Protein AF-0000000084697203 (afdb_homodimer)

Radius of gyration: 14.81 Å; Cα contacts (8 Å, |Δi|>4): 139; chains: 2; bounding box: 18×47×35 Å

Nearest PDB structures (foldseek):
  4err-assembly1_A  TM=7.486E-01  e=3.465E+00  Vibrio vulnificus
  5f7t-assembly4_L  TM=8.694E-01  e=9.718E+00  Macaca mulatta
  5oen-assembly1_B  TM=8.333E-01  e=9.718E+00  Mus musculus
  4err-assembly1_A  TM=7.491E-01  e=3.465E+00  Vibrio vulnificus
  5f7t-assembly4_L  TM=8.686E-01  e=9.718E+00  Macaca mulatta

pLDDT: mean 96.64, std 6.43, range [57.38, 98.94]

Solvent-accessible surface area (backbone atoms only — not comparable to full-atom values): 5470 Å² total; per-residue (Å²): 130,52,70,68,58,50,52,48,35,45,50,50,16,54,50,31,41,51,49,15,34,53,32,26,44,60,29,21,73,72,43,59,75,70,59,18,54,47,32,44,50,22,23,52,37,41,64,49,20,75,72,63,83,122,130,52,70,67,58,48,52,49,36,45,51,51,16,53,51,30,42,51,49,16,32,53,32,26,43,60,30,20,74,72,43,59,74,70,59,19,54,48,32,45,50,23,25,52,36,42,65,48,20,74,71,62,84,123

Secondary structure (DSSP, 8-state):
--HHHHHHHHHHHHHHHHHHHHHHHHHHHH--HHHHHHHHHHHHHHHHTT----/--HHHHHHHHHHHHHHHHHHHHHHHHHHHH--HHHHHHHHHHHHHHHHTT----

Organism: NCBI:txid1124991

Structure (mmCIF, N/CA/C/O backbone):
data_AF-0000000084697203-model_v1
#
loop_
_entity.id
_entity.type
_entity.pdbx_description
1 polymer 'Uncharacterized protein'
#
loop_
_atom_site.group_PDB
_atom_site.id
_atom_site.type_symbol
_atom_site.label_atom_id
_atom_site.label_alt_id
_atom_site.label_comp_id
_atom_site.label_asym_id
_atom_site.label_entity_id
_atom_site.label_seq_id
_atom_site.pdbx_PDB_ins_code
_atom_site.Cartn_x
_atom_site.Cartn_y
_atom_site.Cartn_z
_atom_site.occupancy
_atom_site.B_iso_or_equiv
_atom_site.auth_seq_id
_atom_site.auth_comp_id
_atom_site.auth_asym_id
_atom_site.auth_atom_id
_atom_site.pdbx_PDB_model_num
ATOM 1 N N . MET A 1 1 ? 9.289 -23.156 -5.098 1 85.88 1 MET A N 1
ATOM 2 C CA . MET A 1 1 ? 8.242 -22.844 -4.133 1 85.88 1 MET A CA 1
ATOM 3 C C . MET A 1 1 ? 7.039 -23.766 -4.301 1 85.88 1 MET A C 1
ATOM 5 O O . MET A 1 1 ? 6.633 -24.062 -5.426 1 85.88 1 MET A O 1
ATOM 9 N N . THR A 1 2 ? 6.652 -24.219 -3.146 1 94.88 2 THR A N 1
ATOM 10 C CA . THR A 1 2 ? 5.445 -25.031 -3.238 1 94.88 2 THR A CA 1
ATOM 11 C C . THR A 1 2 ? 4.215 -24.141 -3.447 1 94.88 2 THR A C 1
ATOM 13 O O . THR A 1 2 ? 4.273 -22.938 -3.232 1 94.88 2 THR A O 1
ATOM 16 N N . THR A 1 3 ? 3.25 -24.703 -3.951 1 95.62 3 THR A N 1
ATOM 17 C CA . THR A 1 3 ? 2.004 -23.969 -4.137 1 95.62 3 THR A CA 1
ATOM 18 C C . THR A 1 3 ? 1.512 -23.391 -2.811 1 95.62 3 THR A C 1
ATOM 20 O O . THR A 1 3 ? 0.967 -22.297 -2.77 1 95.62 3 THR A O 1
ATOM 23 N N . GLU A 1 4 ? 1.649 -24.203 -1.734 1 96.75 4 GLU A N 1
ATOM 24 C CA . GLU A 1 4 ? 1.222 -23.75 -0.414 1 96.75 4 GLU A CA 1
ATOM 25 C C . GLU A 1 4 ? 2.045 -22.547 0.054 1 96.75 4 GLU A C 1
ATOM 27 O O . GLU A 1 4 ? 1.503 -21.609 0.634 1 96.75 4 GLU A O 1
ATOM 32 N N . GLN A 1 5 ? 3.34 -22.656 -0.142 1 97.56 5 GLN A N 1
ATOM 33 C CA . GLN A 1 5 ? 4.227 -21.547 0.219 1 97.56 5 GLN A CA 1
ATOM 34 C C . GLN A 1 5 ? 3.883 -20.297 -0.568 1 97.56 5 GLN A C 1
ATOM 36 O O . GLN A 1 5 ? 3.889 -19.188 -0.016 1 97.56 5 GLN A O 1
ATOM 41 N N . LEU A 1 6 ? 3.539 -20.406 -1.833 1 97.94 6 LEU A N 1
ATOM 42 C CA . LEU A 1 6 ? 3.168 -19.266 -2.664 1 97.94 6 LEU A CA 1
ATOM 43 C C . LEU A 1 6 ? 1.843 -18.656 -2.205 1 97.94 6 LEU A C 1
ATOM 45 O O . LEU A 1 6 ? 1.693 -17.438 -2.158 1 97.94 6 LEU A O 1
ATOM 49 N N . ALA A 1 7 ? 0.917 -19.5 -1.922 1 97.75 7 ALA A N 1
ATOM 50 C CA . ALA A 1 7 ? -0.368 -19.047 -1.404 1 97.75 7 ALA A CA 1
ATOM 51 C C . ALA A 1 7 ? -0.185 -18.25 -0.114 1 97.75 7 ALA A C 1
ATOM 53 O O . ALA A 1 7 ? -0.886 -17.266 0.119 1 97.75 7 ALA A O 1
ATOM 54 N N . GLU A 1 8 ? 0.725 -18.703 0.745 1 98.38 8 GLU A N 1
ATOM 55 C CA . GLU A 1 8 ? 0.995 -18 1.992 1 98.38 8 GLU A CA 1
ATOM 56 C C . GLU A 1 8 ? 1.625 -16.641 1.727 1 98.38 8 GLU A C 1
ATOM 58 O O . GLU A 1 8 ? 1.275 -15.648 2.375 1 98.38 8 GLU A O 1
ATOM 63 N N . LEU A 1 9 ? 2.559 -16.547 0.821 1 98.44 9 LEU A N 1
ATOM 64 C CA . LEU A 1 9 ? 3.156 -15.273 0.448 1 98.44 9 LEU A CA 1
ATOM 65 C C . LEU A 1 9 ? 2.098 -14.312 -0.082 1 98.44 9 LEU A C 1
ATOM 67 O O . LEU A 1 9 ? 2.113 -13.117 0.244 1 98.44 9 LEU A O 1
ATOM 71 N N . LYS A 1 10 ? 1.195 -14.883 -0.883 1 98.56 10 LYS A N 1
ATOM 72 C CA . LYS A 1 10 ? 0.106 -14.062 -1.405 1 98.56 10 LYS A CA 1
ATOM 73 C C . LYS A 1 10 ? -0.778 -13.539 -0.277 1 98.56 10 LYS A C 1
ATOM 75 O O . LYS A 1 10 ? -1.136 -12.359 -0.259 1 98.56 10 LYS A O 1
ATOM 80 N N . ARG A 1 11 ? -1.111 -14.344 0.64 1 98.69 11 ARG A N 1
ATOM 81 C CA . ARG A 1 11 ? -1.942 -13.961 1.776 1 98.69 11 ARG A CA 1
ATOM 82 C C . ARG A 1 11 ? -1.275 -12.859 2.596 1 98.69 11 ARG A C 1
ATOM 84 O O . ARG A 1 11 ? -1.92 -11.883 2.969 1 98.69 11 ARG A O 1
ATOM 91 N N . ILE A 1 12 ? -0.027 -13.016 2.898 1 98.88 12 ILE A N 1
ATOM 92 C CA . ILE A 1 12 ? 0.721 -12.039 3.68 1 98.88 12 ILE A CA 1
ATOM 93 C C . ILE A 1 12 ? 0.763 -10.711 2.936 1 98.88 12 ILE A C 1
ATOM 95 O O . ILE A 1 12 ? 0.545 -9.648 3.529 1 98.88 12 ILE A O 1
ATOM 99 N N . ALA A 1 13 ? 1.011 -10.758 1.615 1 98.88 13 ALA A N 1
ATOM 100 C CA . ALA A 1 13 ? 1.067 -9.547 0.801 1 98.88 13 ALA A CA 1
ATO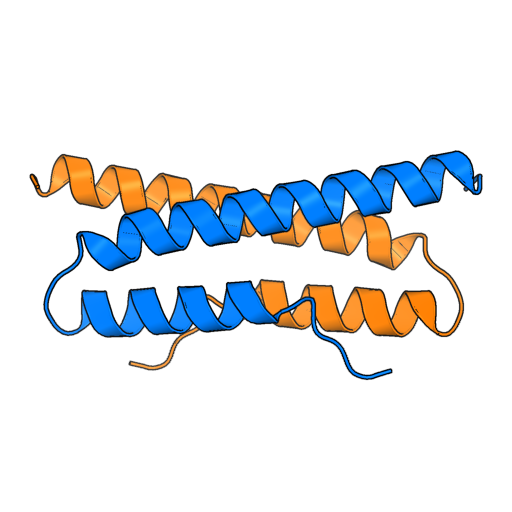M 101 C C . ALA A 1 13 ? -0.257 -8.789 0.848 1 98.88 13 ALA A C 1
ATOM 103 O O . ALA A 1 13 ? -0.276 -7.57 1.019 1 98.88 13 ALA A O 1
ATOM 104 N N . LEU A 1 14 ? -1.348 -9.531 0.744 1 98.69 14 LEU A N 1
ATOM 105 C CA . LEU A 1 14 ? -2.664 -8.898 0.741 1 98.69 14 LEU A CA 1
ATOM 106 C C . LEU A 1 14 ? -3.014 -8.359 2.123 1 98.69 14 LEU A C 1
ATOM 108 O O . LEU A 1 14 ? -3.662 -7.32 2.242 1 98.69 14 LEU A O 1
ATOM 112 N N . GLU A 1 15 ? -2.604 -9.023 3.164 1 98.88 15 GLU A N 1
ATOM 113 C CA . GLU A 1 15 ? -2.82 -8.547 4.527 1 98.88 15 GLU A CA 1
ATOM 114 C C . GLU A 1 15 ? -2.043 -7.258 4.793 1 98.88 15 GLU A C 1
ATOM 116 O O . GLU A 1 15 ? -2.586 -6.301 5.344 1 98.88 15 GLU A O 1
ATOM 121 N N . LYS A 1 16 ? -0.792 -7.199 4.391 1 98.88 16 LYS A N 1
ATOM 122 C CA . LYS A 1 16 ? 0.021 -6 4.574 1 98.88 16 LYS A CA 1
ATOM 123 C C . LYS A 1 16 ? -0.521 -4.836 3.748 1 98.88 16 LYS A C 1
ATOM 125 O O . LYS A 1 16 ? -0.454 -3.682 4.176 1 98.88 16 LYS A O 1
ATOM 130 N N . HIS A 1 17 ? -1.062 -5.145 2.545 1 98.94 17 HIS A N 1
ATOM 131 C CA . HIS A 1 17 ? -1.722 -4.129 1.733 1 98.94 17 HIS A CA 1
ATOM 132 C C . HIS A 1 17 ? -2.924 -3.537 2.461 1 98.94 17 HIS A C 1
ATOM 134 O O . HIS A 1 17 ? -3.08 -2.314 2.518 1 98.94 17 HIS A O 1
ATOM 140 N N . ARG A 1 18 ? -3.723 -4.383 3.057 1 98.88 18 ARG A N 1
ATOM 141 C CA . ARG A 1 18 ? -4.887 -3.924 3.807 1 98.88 18 ARG A CA 1
ATOM 142 C C . ARG A 1 18 ? -4.469 -3.066 4.996 1 98.88 18 ARG A C 1
ATOM 144 O O . ARG A 1 18 ? -5.09 -2.037 5.273 1 98.88 18 ARG A O 1
ATOM 151 N N . GLU A 1 19 ? -3.459 -3.428 5.707 1 98.94 19 GLU A N 1
ATOM 152 C CA . GLU A 1 19 ? -2.957 -2.66 6.84 1 98.94 19 GLU A CA 1
ATOM 153 C C . GLU A 1 19 ? -2.459 -1.287 6.398 1 98.94 19 GLU A C 1
ATOM 155 O O . GLU A 1 19 ? -2.689 -0.288 7.086 1 98.94 19 GLU A O 1
ATOM 160 N N . ALA A 1 20 ? -1.792 -1.244 5.273 1 98.94 20 ALA A N 1
ATOM 161 C CA . ALA A 1 20 ? -1.303 0.022 4.734 1 98.94 20 ALA A CA 1
ATOM 162 C C . ALA A 1 20 ? -2.461 0.944 4.359 1 98.94 20 ALA A C 1
ATOM 164 O O . ALA A 1 20 ? -2.428 2.143 4.652 1 98.94 20 ALA A O 1
ATOM 165 N N . GLU A 1 21 ? -3.439 0.366 3.684 1 98.94 21 GLU A N 1
ATOM 166 C CA . GLU A 1 21 ? -4.633 1.126 3.324 1 98.94 21 GLU A CA 1
ATOM 167 C C . GLU A 1 21 ? -5.285 1.746 4.559 1 98.94 21 GLU A C 1
ATOM 169 O O . GLU A 1 21 ? -5.555 2.949 4.586 1 98.94 21 GLU A O 1
ATOM 174 N N . GLN A 1 22 ? -5.477 0.945 5.59 1 98.94 22 GLN A N 1
ATOM 175 C CA . GLN A 1 22 ? -6.145 1.402 6.801 1 98.94 22 GLN A CA 1
ATOM 176 C C . GLN A 1 22 ? -5.32 2.467 7.52 1 98.94 22 GLN A C 1
ATOM 178 O O . GLN A 1 22 ? -5.867 3.459 8.008 1 98.94 22 GLN A O 1
ATOM 183 N N . ALA A 1 23 ? -4.055 2.264 7.59 1 98.88 23 ALA A N 1
ATOM 184 C CA . ALA A 1 23 ? -3.178 3.207 8.281 1 98.88 23 ALA A CA 1
ATOM 185 C C . ALA A 1 23 ? -3.129 4.547 7.547 1 98.88 23 ALA A C 1
ATOM 187 O O . ALA A 1 23 ? -3.148 5.605 8.18 1 98.88 23 ALA A O 1
ATOM 188 N N . MET A 1 24 ? -3.088 4.547 6.211 1 98.88 24 MET A N 1
ATOM 189 C CA . MET A 1 24 ? -3.049 5.781 5.438 1 98.88 24 MET A CA 1
ATOM 190 C C . MET A 1 24 ? -4.371 6.531 5.539 1 98.88 24 MET A C 1
ATOM 192 O O . MET A 1 24 ? -4.391 7.762 5.605 1 98.88 24 MET A O 1
ATOM 196 N N . TYR A 1 25 ? -5.434 5.793 5.629 1 98.88 25 TYR A N 1
ATOM 197 C CA . TYR A 1 25 ? -6.738 6.418 5.812 1 98.88 25 TYR A CA 1
ATOM 198 C C . TYR A 1 25 ? -6.824 7.113 7.164 1 98.88 25 TYR A C 1
ATOM 200 O O . TYR A 1 25 ? -7.32 8.242 7.262 1 98.88 25 TYR A O 1
ATOM 208 N N . ALA A 1 26 ? -6.348 6.414 8.195 1 98.81 26 ALA A N 1
ATOM 209 C CA . ALA A 1 26 ? -6.359 6.977 9.547 1 98.81 26 ALA A CA 1
ATOM 210 C C . ALA A 1 26 ? -5.543 8.266 9.617 1 98.81 26 ALA A C 1
ATOM 212 O O . ALA A 1 26 ? -5.922 9.211 10.312 1 98.81 26 ALA A O 1
ATOM 213 N N . TYR A 1 27 ? -4.52 8.281 8.93 1 98.81 27 TYR A N 1
ATOM 214 C CA . TYR A 1 27 ? -3.695 9.484 8.836 1 98.81 27 TYR A CA 1
ATOM 215 C C . TYR A 1 27 ? -4.414 10.57 8.047 1 98.81 27 TYR A C 1
ATOM 217 O O . TYR A 1 27 ? -4.555 11.703 8.531 1 98.81 27 TYR A O 1
ATOM 225 N N . ALA A 1 28 ? -4.887 10.266 6.918 1 98.69 28 ALA A N 1
ATOM 226 C CA . ALA A 1 28 ? -5.512 11.227 6.012 1 98.69 28 ALA A CA 1
ATOM 227 C C . ALA A 1 28 ? -6.691 11.93 6.684 1 98.69 28 ALA A C 1
ATOM 229 O O . ALA A 1 28 ? -6.867 13.141 6.539 1 98.69 28 ALA A O 1
ATOM 230 N N . LYS A 1 29 ? -7.461 11.148 7.41 1 98.25 29 LYS A N 1
ATOM 231 C CA . LYS A 1 29 ? -8.68 11.68 8 1 98.25 29 LYS A CA 1
ATOM 232 C C . LYS A 1 29 ? -8.367 12.734 9.062 1 98.25 29 LYS A C 1
ATOM 234 O O . LYS A 1 29 ? -9.195 13.594 9.359 1 98.25 29 LYS A O 1
ATOM 239 N N . GLU A 1 30 ? -7.148 12.742 9.648 1 98.5 30 GLU A N 1
ATOM 240 C CA . GLU A 1 30 ? -6.773 13.656 10.727 1 98.5 30 GLU A CA 1
ATOM 241 C C .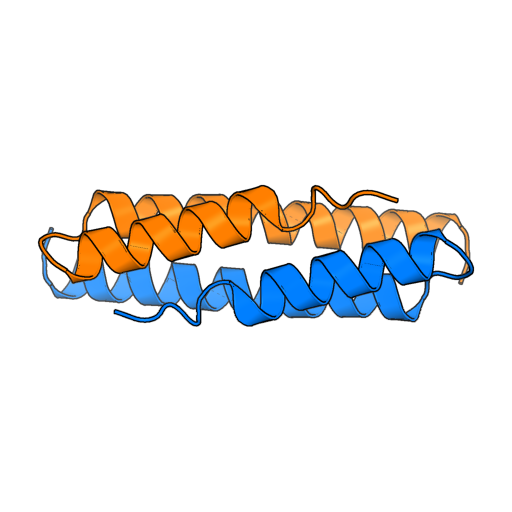 GLU A 1 30 ? -6.023 14.867 10.18 1 98.5 30 GLU A C 1
ATOM 243 O O . GLU A 1 30 ? -5.809 15.844 10.906 1 98.5 30 GLU A O 1
ATOM 248 N N . CYS A 1 31 ? -5.531 14.812 8.961 1 97.25 31 CYS A N 1
ATOM 249 C CA . CYS A 1 31 ? -4.789 15.891 8.32 1 97.25 31 CYS A CA 1
ATOM 250 C C . CYS A 1 31 ? -5.711 17.047 7.941 1 97.25 31 CYS A C 1
ATOM 252 O O . CYS A 1 31 ? -6.934 16.875 7.887 1 97.25 31 CYS A O 1
ATOM 254 N N . ASP A 1 32 ? -5.176 18.125 7.84 1 96.62 32 ASP A N 1
ATOM 255 C CA . ASP A 1 32 ? -5.879 19.297 7.32 1 96.62 32 ASP A CA 1
ATOM 256 C C . ASP A 1 32 ? -5.109 19.938 6.164 1 96.62 32 ASP A C 1
ATOM 258 O O . ASP A 1 32 ? -3.957 19.578 5.91 1 96.62 32 ASP A O 1
ATOM 262 N N . GLY A 1 33 ? -5.887 20.828 5.281 1 95.69 33 GLY A N 1
ATOM 263 C CA . GLY A 1 33 ? -5.223 21.609 4.246 1 95.69 33 GLY A CA 1
ATOM 264 C C . GLY A 1 33 ? -4.629 20.75 3.146 1 95.69 33 GLY A C 1
ATOM 265 O O . GLY A 1 33 ? -5.227 19.75 2.736 1 95.69 33 GLY A O 1
ATOM 266 N N . ILE A 1 34 ? -3.508 21.141 2.566 1 96.44 34 ILE A N 1
ATOM 267 C CA . ILE A 1 34 ? -2.816 20.484 1.459 1 96.44 34 ILE A CA 1
ATOM 268 C C . ILE A 1 34 ? -2.383 19.078 1.875 1 96.44 34 ILE A C 1
ATOM 270 O O . ILE A 1 34 ? -2.457 18.141 1.081 1 96.44 34 ILE A O 1
ATOM 274 N N . GLU A 1 35 ? -1.93 19 3.145 1 96.19 35 GLU A N 1
ATOM 275 C CA . GLU A 1 35 ? -1.51 17.688 3.635 1 96.19 35 GLU A CA 1
ATOM 276 C C . GLU A 1 35 ? -2.652 16.688 3.566 1 96.19 35 GLU A C 1
ATOM 278 O O . GLU A 1 35 ? -2.438 15.516 3.232 1 96.19 35 GLU A O 1
ATOM 283 N N . ARG A 1 36 ? -3.855 17.109 3.867 1 97.69 36 ARG A N 1
ATOM 284 C CA . ARG A 1 36 ? -5.027 16.234 3.777 1 97.69 36 ARG A CA 1
ATOM 285 C C . ARG A 1 36 ? -5.246 15.766 2.344 1 97.69 36 ARG A C 1
ATOM 287 O O . ARG A 1 36 ? -5.48 14.578 2.107 1 97.69 36 ARG A O 1
ATOM 294 N N . MET A 1 37 ? -5.121 16.562 1.454 1 97.94 37 MET A N 1
ATOM 295 C CA . MET A 1 37 ? -5.332 16.219 0.049 1 97.94 37 MET A CA 1
ATOM 296 C C . MET A 1 37 ? -4.289 15.211 -0.428 1 97.94 37 MET A C 1
ATOM 298 O O . MET A 1 37 ? -4.633 14.227 -1.083 1 97.94 37 MET A O 1
ATOM 302 N N . GLU A 1 38 ? -3.025 15.516 -0.067 1 98 38 GLU A N 1
ATOM 303 C CA . GLU A 1 38 ? -1.947 14.609 -0.464 1 98 38 GLU A CA 1
ATOM 304 C C . GLU A 1 38 ? -2.094 13.25 0.202 1 98 38 GLU A C 1
ATOM 306 O O . GLU A 1 38 ? -1.875 12.211 -0.433 1 98 38 GLU A O 1
ATOM 311 N N . ALA A 1 39 ? -2.506 13.297 1.439 1 98.38 39 ALA A N 1
ATOM 312 C CA . ALA A 1 39 ? -2.678 12.047 2.172 1 98.38 39 ALA A CA 1
ATOM 313 C C . ALA A 1 39 ? -3.83 11.227 1.599 1 98.38 39 ALA A C 1
ATOM 315 O O . ALA A 1 39 ? -3.729 10.008 1.465 1 98.38 39 ALA A O 1
ATOM 316 N N . PHE A 1 40 ? -4.93 11.805 1.218 1 98.62 40 PHE A N 1
ATOM 317 C CA . PHE A 1 40 ? -6.059 11.086 0.633 1 98.62 40 PHE A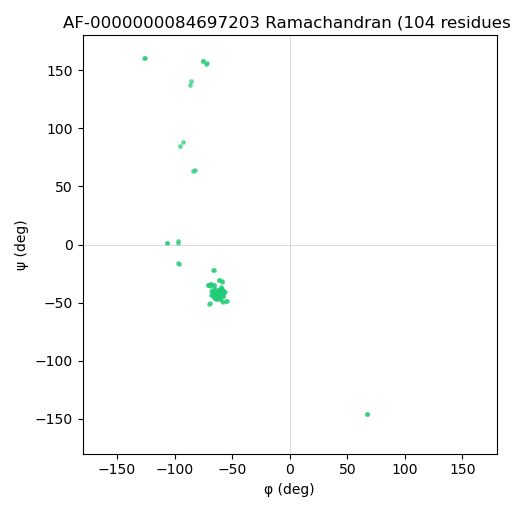 CA 1
ATOM 318 C C . PHE A 1 40 ? -5.707 10.562 -0.755 1 98.62 40 PHE A C 1
ATOM 320 O O . PHE A 1 40 ? -6.164 9.492 -1.155 1 98.62 40 PHE A O 1
ATOM 327 N N . GLU A 1 41 ? -4.918 11.32 -1.489 1 98.5 41 GLU A N 1
ATOM 328 C CA . GLU A 1 41 ? -4.465 10.812 -2.781 1 98.5 41 GLU A CA 1
ATOM 329 C C . GLU A 1 41 ? -3.613 9.562 -2.611 1 98.5 41 GLU A C 1
ATOM 331 O O . GLU A 1 41 ? -3.803 8.57 -3.324 1 98.5 41 GLU A O 1
ATOM 336 N N . ALA A 1 42 ? -2.674 9.594 -1.702 1 98.75 42 ALA A N 1
ATOM 337 C CA . ALA A 1 42 ? -1.863 8.414 -1.404 1 98.75 42 ALA A CA 1
ATOM 338 C C . ALA A 1 42 ? -2.738 7.242 -0.967 1 98.75 42 ALA A C 1
ATOM 340 O O . ALA A 1 42 ? -2.525 6.105 -1.397 1 98.75 42 ALA A O 1
ATOM 341 N N . TYR A 1 43 ? -3.742 7.484 -0.165 1 98.81 43 TYR A N 1
ATOM 342 C CA . TYR A 1 43 ? -4.691 6.469 0.279 1 98.81 43 TYR A CA 1
ATOM 343 C C . TYR A 1 43 ? -5.387 5.816 -0.91 1 98.81 43 TYR A C 1
ATOM 345 O O . TYR A 1 43 ? -5.438 4.586 -1.007 1 98.81 43 TYR A O 1
ATOM 353 N N . GLU A 1 44 ? -5.855 6.664 -1.738 1 98.69 44 GLU A N 1
ATOM 354 C CA . GLU A 1 44 ? -6.57 6.141 -2.898 1 98.69 44 GLU A CA 1
ATOM 355 C C . GLU A 1 44 ? -5.645 5.324 -3.795 1 98.69 44 GLU A C 1
ATOM 357 O O . GLU A 1 44 ? -6.043 4.277 -4.312 1 98.69 44 GLU A O 1
ATOM 362 N N . ASN A 1 45 ? -4.406 5.816 -4.016 1 98.56 45 ASN A N 1
ATOM 363 C CA . ASN A 1 45 ? -3.422 5.066 -4.785 1 98.56 45 ASN A CA 1
ATOM 364 C C . ASN A 1 45 ? -3.156 3.695 -4.168 1 98.56 45 ASN A C 1
ATOM 366 O O . ASN A 1 45 ? -3.105 2.689 -4.879 1 98.56 45 ASN A O 1
ATOM 370 N N . ILE A 1 46 ? -2.99 3.617 -2.836 1 98.81 46 ILE A N 1
ATOM 371 C CA . ILE A 1 46 ? -2.76 2.355 -2.143 1 98.81 46 ILE A CA 1
ATOM 372 C C . ILE A 1 46 ? -3.988 1.458 -2.283 1 98.81 46 ILE A C 1
ATOM 374 O O . ILE A 1 46 ? -3.869 0.287 -2.652 1 98.81 46 ILE A O 1
ATOM 378 N N . ARG A 1 47 ? -5.137 2.057 -2.096 1 98.75 47 ARG A N 1
ATOM 379 C CA . ARG A 1 47 ? -6.391 1.311 -2.068 1 98.75 47 ARG A CA 1
ATOM 380 C C . ARG A 1 47 ? -6.609 0.562 -3.379 1 98.75 47 ARG A C 1
ATOM 382 O O . ARG A 1 47 ? -7.105 -0.566 -3.381 1 98.75 47 ARG A O 1
ATOM 389 N N . THR A 1 48 ? -6.152 1.09 -4.391 1 98.62 48 THR A N 1
ATOM 390 C CA . THR A 1 48 ? -6.484 0.522 -5.695 1 98.62 48 THR A CA 1
ATOM 391 C C . THR A 1 48 ? -5.281 -0.206 -6.289 1 98.62 48 THR A C 1
ATOM 393 O O . THR A 1 48 ? -5.363 -0.758 -7.387 1 98.62 48 THR A O 1
ATOM 396 N N . ALA A 1 49 ? -4.227 -0.25 -5.633 1 98.38 49 ALA A N 1
ATOM 397 C CA . ALA A 1 49 ? -2.955 -0.702 -6.188 1 98.38 49 ALA A CA 1
ATOM 398 C C . ALA A 1 49 ? -3.045 -2.154 -6.648 1 98.38 49 ALA A C 1
ATOM 400 O O . ALA A 1 49 ? -2.373 -2.551 -7.605 1 98.38 49 ALA A O 1
ATOM 401 N N . THR A 1 50 ? -3.889 -3.033 -6.012 1 98.5 50 THR A N 1
ATOM 402 C CA . THR A 1 50 ? -3.914 -4.461 -6.309 1 98.5 50 THR A CA 1
ATOM 403 C C . THR A 1 50 ? -5.027 -4.789 -7.301 1 98.5 50 THR A C 1
ATOM 405 O O . THR A 1 50 ? -5.27 -5.961 -7.605 1 98.5 50 THR A O 1
ATOM 408 N N . ARG A 1 51 ? -5.766 -3.75 -7.762 1 96.81 51 ARG A N 1
ATOM 409 C CA . ARG A 1 51 ? -6.773 -3.92 -8.805 1 96.81 51 ARG A CA 1
ATOM 410 C C . ARG A 1 51 ? -6.141 -3.912 -10.188 1 96.81 51 ARG A C 1
ATOM 412 O O . ARG A 1 51 ? -6.434 -3.039 -11.008 1 96.81 51 ARG A O 1
ATOM 419 N N . VAL A 1 52 ? -5.355 -4.836 -10.445 1 90.75 52 VAL A N 1
ATOM 420 C CA . VAL A 1 52 ? -4.66 -4.926 -11.727 1 90.75 52 VAL A CA 1
ATOM 421 C C . VAL A 1 52 ? -5.531 -5.66 -12.742 1 90.75 52 VAL A C 1
ATOM 423 O O . VAL A 1 52 ? -6.391 -6.461 -12.367 1 90.75 52 VAL A O 1
ATOM 426 N N . ARG A 1 53 ? -5.52 -5.02 -14.086 1 76.81 53 ARG A N 1
ATOM 427 C CA . ARG A 1 53 ? -6.238 -5.684 -15.172 1 76.81 53 ARG A CA 1
ATOM 428 C C . ARG A 1 53 ? -5.309 -6.613 -15.945 1 76.81 53 ARG A C 1
ATOM 430 O O . ARG A 1 53 ? -4.309 -6.168 -16.516 1 76.81 53 ARG A O 1
ATOM 437 N N . GLY A 1 54 ? -5.301 -7.742 -15.414 1 58.06 54 GLY A N 1
ATOM 438 C CA . GLY A 1 54 ? -4.824 -8.688 -16.406 1 58.06 54 GLY A CA 1
ATOM 439 C C . GLY A 1 54 ? -5.715 -8.766 -17.641 1 58.06 54 GLY A C 1
ATOM 440 O O . GLY A 1 54 ? -6.867 -8.328 -17.594 1 58.06 54 GLY A O 1
ATOM 441 N N . MET B 1 1 ? -6.41 16.859 17.125 1 85.88 1 MET B N 1
ATOM 442 C CA . MET B 1 1 ? -5.191 16.062 17.141 1 85.88 1 MET B CA 1
ATOM 443 C C . MET B 1 1 ? -3.965 16.938 17.375 1 85.88 1 MET B C 1
ATOM 445 O O . MET B 1 1 ? -3.869 18.031 16.828 1 85.88 1 MET B O 1
ATOM 449 N N . THR B 1 2 ? -3.195 16.391 18.266 1 95 2 THR B N 1
ATOM 450 C CA . THR B 1 2 ? -1.965 17.141 18.469 1 95 2 THR B CA 1
ATOM 451 C C . THR B 1 2 ? -1 16.922 17.312 1 95 2 THR B C 1
ATOM 453 O O . THR B 1 2 ? -1.171 15.977 16.531 1 95 2 THR B O 1
ATOM 456 N N . THR B 1 3 ? -0.146 17.781 17.156 1 95.69 3 THR B N 1
ATOM 457 C CA . THR B 1 3 ? 0.865 17.641 16.125 1 95.69 3 THR B CA 1
ATOM 458 C C . THR B 1 3 ? 1.643 16.344 16.297 1 95.69 3 THR B C 1
ATOM 460 O O . THR B 1 3 ? 2.008 15.688 15.32 1 95.69 3 THR B O 1
ATOM 463 N N . GLU B 1 4 ? 1.944 16.016 17.578 1 96.75 4 GLU B N 1
ATOM 464 C CA . GLU B 1 4 ? 2.678 14.789 17.859 1 96.75 4 GLU B CA 1
ATOM 465 C C . GLU B 1 4 ? 1.868 13.555 17.469 1 96.75 4 GLU B C 1
ATOM 467 O O . GLU B 1 4 ? 2.416 12.594 16.938 1 96.75 4 GLU B O 1
ATOM 472 N N . GLN B 1 5 ? 0.604 13.586 17.828 1 97.62 5 GLN B N 1
ATOM 473 C CA . GLN B 1 5 ? -0.281 12.484 17.469 1 97.62 5 GLN B CA 1
ATOM 474 C C . GLN B 1 5 ? -0.376 12.336 15.945 1 97.62 5 GLN B C 1
ATOM 476 O O . GLN B 1 5 ? -0.375 11.211 15.43 1 97.62 5 GLN B O 1
ATOM 481 N N . LEU B 1 6 ? -0.422 13.422 15.211 1 97.94 6 LEU B N 1
ATOM 482 C CA . LEU B 1 6 ? -0.487 13.383 13.75 1 97.94 6 LEU B CA 1
ATOM 483 C C . LEU B 1 6 ? 0.813 12.852 13.164 1 97.94 6 LEU B C 1
ATOM 485 O O . LEU B 1 6 ? 0.791 12.062 12.219 1 97.94 6 LEU B O 1
ATOM 489 N N . ALA B 1 7 ? 1.899 13.297 13.688 1 97.75 7 ALA B N 1
ATOM 490 C CA . ALA B 1 7 ? 3.199 12.797 13.242 1 97.75 7 ALA B CA 1
ATOM 491 C C . ALA B 1 7 ? 3.299 11.289 13.438 1 97.75 7 ALA B C 1
ATOM 493 O O . ALA B 1 7 ? 3.883 10.586 12.609 1 97.75 7 ALA B O 1
ATOM 494 N N . GLU B 1 8 ? 2.768 10.797 14.562 1 98.38 8 GLU B N 1
ATOM 495 C CA . GLU B 1 8 ? 2.787 9.359 14.828 1 98.38 8 GLU B CA 1
ATOM 496 C C . GLU B 1 8 ? 1.914 8.602 13.828 1 98.38 8 GLU B C 1
ATOM 498 O O . GLU B 1 8 ? 2.297 7.539 13.344 1 98.38 8 GLU B O 1
ATOM 503 N N . LEU B 1 9 ? 0.739 9.102 13.523 1 98.5 9 LEU B N 1
ATOM 504 C CA . LEU B 1 9 ? -0.122 8.484 12.523 1 98.5 9 LEU B CA 1
ATOM 505 C C . LEU B 1 9 ? 0.574 8.43 11.164 1 98.5 9 LEU B C 1
ATOM 507 O O . LEU B 1 9 ? 0.485 7.426 10.453 1 98.5 9 LEU B O 1
ATOM 511 N N . LYS B 1 10 ? 1.261 9.531 10.859 1 98.56 10 LYS B N 1
ATOM 512 C CA . LYS B 1 10 ? 2.008 9.562 9.609 1 98.56 10 LYS B CA 1
ATOM 513 C C . LYS B 1 10 ? 3.107 8.508 9.594 1 98.56 10 LYS B C 1
ATOM 515 O O . LYS B 1 10 ? 3.277 7.793 8.602 1 98.56 10 LYS B O 1
ATOM 520 N N . ARG B 1 11 ? 3.828 8.383 10.641 1 98.69 11 ARG B N 1
ATOM 521 C CA . ARG B 1 11 ? 4.898 7.395 10.75 1 98.69 11 ARG B CA 1
ATOM 522 C C . ARG B 1 11 ? 4.359 5.977 10.594 1 98.69 11 ARG B C 1
ATOM 524 O O . ARG B 1 11 ? 4.938 5.164 9.867 1 98.69 11 ARG B O 1
ATOM 531 N N . ILE B 1 12 ? 3.291 5.66 11.266 1 98.88 12 ILE B N 1
ATOM 532 C CA . ILE B 1 12 ? 2.682 4.336 11.203 1 98.88 12 ILE B CA 1
ATOM 533 C C . ILE B 1 12 ? 2.221 4.047 9.773 1 98.88 12 ILE B C 1
ATOM 535 O O . ILE B 1 12 ? 2.453 2.955 9.25 1 98.88 12 ILE B O 1
ATOM 539 N N . ALA B 1 13 ? 1.588 5.047 9.125 1 98.88 13 ALA B N 1
ATOM 540 C CA . ALA B 1 13 ? 1.111 4.883 7.75 1 98.88 13 ALA B CA 1
ATOM 541 C C . ALA B 1 13 ? 2.264 4.562 6.805 1 98.88 13 ALA B C 1
ATOM 543 O O . ALA B 1 13 ? 2.16 3.658 5.973 1 98.88 13 ALA B O 1
ATOM 544 N N . LEU B 1 14 ? 3.363 5.273 6.969 1 98.69 14 LEU B N 1
ATOM 545 C CA . LEU B 1 14 ? 4.512 5.074 6.09 1 98.69 14 LEU B CA 1
ATOM 546 C C . LEU B 1 14 ? 5.184 3.734 6.371 1 98.69 14 LEU B C 1
ATOM 548 O O . LEU B 1 14 ? 5.68 3.078 5.453 1 98.69 14 LEU B O 1
ATOM 552 N N . GLU B 1 15 ? 5.207 3.297 7.602 1 98.88 15 GLU B N 1
ATOM 553 C CA . GLU B 1 15 ? 5.754 1.992 7.957 1 98.88 15 GLU B CA 1
ATOM 554 C C . GLU B 1 15 ? 4.914 0.862 7.367 1 98.88 15 GLU B C 1
ATOM 556 O O . GLU B 1 15 ? 5.457 -0.086 6.793 1 98.88 15 GLU B O 1
ATOM 561 N N . LYS B 1 16 ? 3.607 0.952 7.469 1 98.88 16 LYS B N 1
ATOM 562 C CA . LYS B 1 16 ? 2.723 -0.066 6.914 1 98.88 16 LYS B CA 1
ATOM 563 C C . LYS B 1 16 ? 2.814 -0.1 5.391 1 98.88 16 LYS B C 1
ATOM 565 O O . LYS B 1 16 ? 2.717 -1.167 4.781 1 98.88 16 LYS B O 1
ATOM 570 N N . HIS B 1 17 ? 3.004 1.077 4.766 1 98.94 17 HIS B N 1
ATOM 571 C CA . HIS B 1 17 ? 3.234 1.145 3.324 1 98.94 17 HIS B CA 1
ATOM 572 C C . HIS B 1 17 ? 4.5 0.39 2.934 1 98.94 17 HIS B C 1
ATOM 574 O O . HIS B 1 17 ? 4.488 -0.407 1.992 1 98.94 17 HIS B O 1
ATOM 580 N N . ARG B 1 18 ? 5.559 0.591 3.67 1 98.88 18 ARG B N 1
ATOM 581 C CA . ARG B 1 18 ? 6.812 -0.1 3.402 1 98.88 18 ARG B CA 1
ATOM 582 C C . ARG B 1 18 ? 6.656 -1.608 3.562 1 98.88 18 ARG B C 1
ATOM 584 O O . ARG B 1 18 ? 7.176 -2.383 2.756 1 98.88 18 ARG B O 1
ATOM 591 N N . GLU B 1 19 ? 5.965 -2.068 4.551 1 98.94 19 GLU B N 1
ATOM 592 C CA . GLU B 1 19 ? 5.723 -3.49 4.773 1 98.94 19 GLU B CA 1
ATOM 593 C C . GLU B 1 19 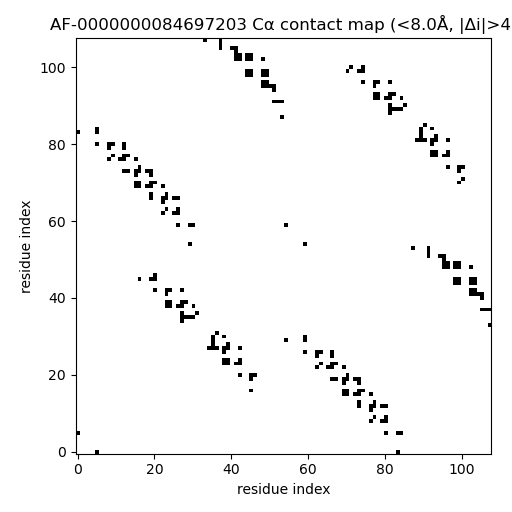? 4.922 -4.102 3.629 1 98.94 19 GLU B C 1
ATOM 595 O O . GLU B 1 19 ? 5.207 -5.219 3.191 1 98.94 19 GLU B O 1
ATOM 600 N N . ALA B 1 20 ? 3.945 -3.363 3.148 1 98.94 20 ALA B N 1
ATOM 601 C CA . ALA B 1 20 ? 3.139 -3.83 2.023 1 98.94 20 ALA B CA 1
ATOM 602 C C . ALA B 1 20 ? 3.984 -3.963 0.76 1 98.94 20 ALA B C 1
ATOM 604 O O . ALA B 1 20 ? 3.867 -4.949 0.029 1 98.94 20 ALA B O 1
ATOM 605 N N . GLU B 1 21 ? 4.781 -2.938 0.509 1 98.94 21 GLU B N 1
ATOM 606 C CA . GLU B 1 21 ? 5.688 -2.971 -0.634 1 98.94 21 GLU B CA 1
ATOM 607 C C . GLU B 1 21 ? 6.582 -4.207 -0.592 1 98.94 21 GLU B C 1
ATOM 609 O O . GLU B 1 21 ? 6.672 -4.949 -1.573 1 98.94 21 GLU B O 1
ATOM 614 N N . GLN B 1 22 ? 7.195 -4.453 0.561 1 98.94 22 GLN B N 1
ATOM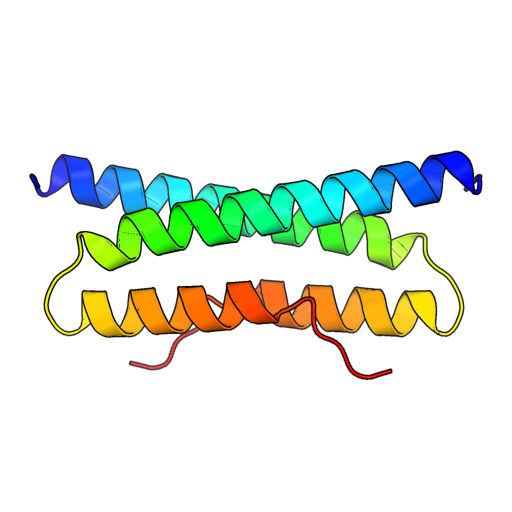 615 C CA . GLN B 1 22 ? 8.125 -5.566 0.707 1 98.94 22 GLN B CA 1
ATOM 616 C C . GLN B 1 22 ? 7.414 -6.906 0.562 1 98.94 22 GLN B C 1
ATOM 618 O O . GLN B 1 22 ? 7.93 -7.824 -0.079 1 98.94 22 GLN B O 1
ATOM 623 N N . ALA B 1 23 ? 6.266 -7.016 1.138 1 98.88 23 ALA B N 1
ATOM 624 C CA . ALA B 1 23 ? 5.512 -8.266 1.083 1 98.88 23 ALA B CA 1
ATOM 625 C C . ALA B 1 23 ? 5.055 -8.57 -0.341 1 98.88 23 ALA B C 1
ATOM 627 O O . ALA B 1 23 ? 5.113 -9.711 -0.789 1 98.88 23 ALA B O 1
ATOM 628 N N . MET B 1 24 ? 4.609 -7.559 -1.103 1 98.88 24 MET B N 1
ATOM 629 C CA . MET B 1 24 ? 4.156 -7.758 -2.477 1 98.88 24 MET B CA 1
ATOM 630 C C . MET B 1 24 ? 5.324 -8.125 -3.387 1 98.88 24 MET B C 1
ATOM 632 O O . MET B 1 24 ? 5.184 -8.953 -4.285 1 98.88 24 MET B O 1
ATOM 636 N N . TYR B 1 25 ? 6.473 -7.57 -3.094 1 98.88 25 TYR B N 1
ATOM 637 C CA . TYR B 1 25 ? 7.664 -7.918 -3.859 1 98.88 25 TYR B CA 1
ATOM 638 C C . TYR B 1 25 ? 8.047 -9.375 -3.633 1 98.88 25 TYR B C 1
ATOM 640 O O . TYR B 1 25 ? 8.383 -10.094 -4.582 1 98.88 25 TYR B O 1
ATOM 648 N N . ALA B 1 26 ? 8.016 -9.789 -2.359 1 98.81 26 ALA B N 1
ATOM 649 C CA . ALA B 1 26 ? 8.352 -11.164 -2.012 1 98.81 26 ALA B CA 1
ATOM 650 C C . ALA B 1 26 ? 7.418 -12.156 -2.701 1 98.81 26 ALA B C 1
ATOM 652 O O . ALA B 1 26 ? 7.844 -13.227 -3.129 1 98.81 26 ALA B O 1
ATOM 653 N N . TYR B 1 27 ? 6.23 -11.789 -2.803 1 98.81 27 TYR B N 1
ATOM 654 C CA . TYR B 1 27 ? 5.254 -12.602 -3.518 1 98.81 27 TYR B CA 1
ATOM 655 C C . TYR B 1 27 ? 5.531 -12.602 -5.016 1 98.81 27 TYR B C 1
ATOM 657 O O . TYR B 1 27 ? 5.645 -13.664 -5.637 1 98.81 27 TYR B O 1
ATOM 665 N N . ALA B 1 28 ? 5.688 -11.461 -5.586 1 98.62 28 ALA B N 1
ATOM 666 C CA . ALA B 1 28 ? 5.863 -11.289 -7.023 1 98.62 28 ALA B CA 1
ATOM 667 C C . ALA B 1 28 ? 7.07 -12.078 -7.531 1 98.62 28 ALA B C 1
ATOM 669 O O . ALA B 1 28 ? 7.008 -12.711 -8.586 1 98.62 28 ALA B O 1
ATOM 670 N N . LYS B 1 29 ? 8.133 -12.023 -6.754 1 98.19 29 LYS B N 1
ATOM 671 C CA . LYS B 1 29 ? 9.383 -12.633 -7.199 1 98.19 29 LYS B CA 1
ATOM 672 C C . LYS B 1 29 ? 9.25 -14.148 -7.289 1 98.19 29 LYS B C 1
ATOM 674 O O . LYS B 1 29 ? 10.008 -14.797 -8.016 1 98.19 29 LYS B O 1
ATOM 679 N N . GLU B 1 30 ? 8.281 -14.773 -6.578 1 98.44 30 GLU B N 1
ATOM 680 C CA . GLU B 1 30 ? 8.117 -16.219 -6.535 1 98.44 30 GLU B CA 1
ATOM 681 C C . GLU B 1 30 ? 7.07 -16.688 -7.539 1 98.44 30 GLU B C 1
ATOM 683 O O . GLU B 1 30 ? 6.941 -17.891 -7.797 1 98.44 30 GLU B O 1
ATOM 688 N N . CYS B 1 31 ? 6.234 -15.797 -8.039 1 97.25 31 CYS B N 1
ATOM 689 C CA . CYS B 1 31 ? 5.184 -16.109 -9 1 97.25 31 CYS B CA 1
ATOM 690 C C . CYS B 1 31 ? 5.773 -16.406 -10.375 1 97.25 31 CYS B C 1
ATOM 692 O O . CYS B 1 31 ? 6.934 -16.078 -10.641 1 97.25 31 CYS B O 1
ATOM 694 N N . ASP B 1 32 ? 5.074 -17.094 -11.117 1 96.62 32 ASP B N 1
ATOM 695 C CA . ASP B 1 32 ? 5.41 -17.344 -12.516 1 96.62 32 ASP B CA 1
ATOM 696 C C . ASP B 1 32 ? 4.25 -16.969 -13.43 1 96.62 32 ASP B C 1
ATOM 698 O O . ASP B 1 32 ? 3.137 -16.719 -12.961 1 96.62 32 ASP B O 1
ATOM 702 N N . GLY B 1 33 ? 4.574 -16.75 -14.836 1 95.69 33 GLY B N 1
ATOM 703 C CA . GLY B 1 33 ? 3.531 -16.547 -15.828 1 95.69 33 GLY B CA 1
ATOM 704 C C . GLY B 1 33 ? 2.768 -15.25 -15.633 1 95.69 33 GLY B C 1
ATOM 705 O O . GLY B 1 33 ? 3.355 -14.227 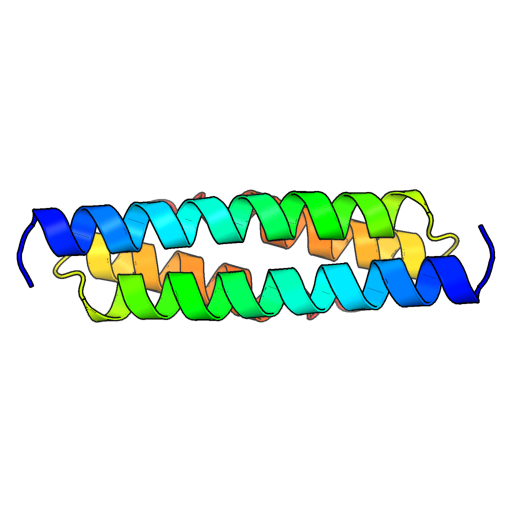-15.297 1 95.69 33 GLY B O 1
ATOM 706 N N . ILE B 1 34 ? 1.472 -15.211 -15.93 1 96.5 34 ILE B N 1
ATOM 707 C CA . ILE B 1 34 ? 0.583 -14.055 -15.859 1 96.5 34 ILE B CA 1
ATOM 708 C C . ILE B 1 34 ? 0.505 -13.555 -14.422 1 96.5 34 ILE B C 1
ATOM 710 O O . ILE B 1 34 ? 0.475 -12.344 -14.188 1 96.5 34 ILE B O 1
ATOM 714 N N . GLU B 1 35 ? 0.477 -14.531 -13.492 1 96.19 35 GLU B N 1
ATOM 715 C CA . GLU B 1 35 ? 0.421 -14.141 -12.086 1 96.19 35 GLU B CA 1
ATOM 716 C C . GLU B 1 35 ? 1.626 -13.289 -11.695 1 96.19 35 GLU B C 1
ATOM 718 O O . GLU B 1 35 ? 1.496 -12.328 -10.938 1 96.19 35 GLU B O 1
ATOM 723 N N . ARG B 1 36 ? 2.793 -13.625 -12.219 1 97.69 36 ARG B N 1
ATOM 724 C CA . ARG B 1 36 ? 3.998 -12.844 -11.961 1 97.69 36 ARG B CA 1
ATOM 725 C C . ARG B 1 36 ? 3.852 -11.422 -12.492 1 97.69 36 ARG B C 1
ATOM 727 O O . ARG B 1 36 ? 4.176 -10.453 -11.797 1 97.69 36 ARG B O 1
ATOM 734 N N . MET B 1 37 ? 3.346 -11.266 -13.578 1 97.94 37 MET B N 1
ATOM 735 C CA . MET B 1 37 ? 3.172 -9.953 -14.195 1 97.94 37 MET B CA 1
ATOM 736 C C . MET B 1 37 ? 2.197 -9.102 -13.391 1 97.94 37 MET B C 1
ATOM 738 O O . MET B 1 37 ? 2.471 -7.934 -13.117 1 97.94 37 MET B O 1
ATOM 742 N N . GLU B 1 38 ? 1.069 -9.742 -13.016 1 98.06 38 GLU B N 1
ATOM 743 C CA . GLU B 1 38 ? 0.065 -9.023 -12.242 1 98.06 38 GLU B CA 1
ATOM 744 C C . GLU B 1 38 ? 0.6 -8.648 -10.859 1 98.06 38 GLU B C 1
ATOM 746 O O . GLU B 1 38 ? 0.35 -7.543 -10.375 1 98.06 38 GLU B O 1
ATOM 751 N N . ALA B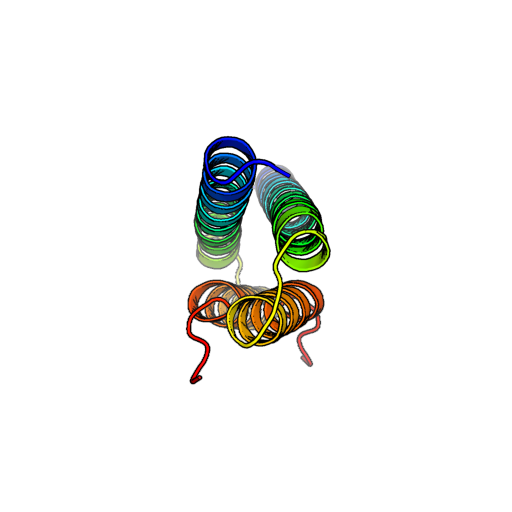 1 39 ? 1.366 -9.555 -10.32 1 98.38 39 ALA B N 1
ATOM 752 C CA . ALA B 1 39 ? 1.928 -9.289 -9 1 98.38 39 ALA B CA 1
ATOM 753 C C . ALA B 1 39 ? 2.965 -8.172 -9.055 1 98.38 39 ALA B C 1
ATOM 755 O O . ALA B 1 39 ? 3.01 -7.312 -8.164 1 98.38 39 ALA B O 1
ATOM 756 N N . PHE B 1 40 ? 3.799 -8.094 -10.039 1 98.62 40 PHE B N 1
ATOM 757 C CA . PHE B 1 40 ? 4.793 -7.035 -10.172 1 98.62 40 PHE B CA 1
ATOM 758 C C . PHE B 1 40 ? 4.121 -5.699 -10.469 1 98.62 40 PHE B C 1
ATOM 760 O O . PHE B 1 40 ? 4.59 -4.652 -10.023 1 98.62 40 PHE B O 1
ATOM 767 N N . GLU B 1 41 ? 3.049 -5.742 -11.219 1 98.5 41 GLU B N 1
ATOM 768 C CA . GLU B 1 41 ? 2.311 -4.5 -11.445 1 98.5 41 GLU B CA 1
ATOM 769 C C . GLU B 1 41 ? 1.736 -3.959 -10.141 1 98.5 41 GLU B C 1
ATOM 771 O O . GLU B 1 41 ? 1.843 -2.764 -9.859 1 98.5 41 GLU B O 1
ATOM 776 N N . ALA B 1 42 ? 1.115 -4.805 -9.359 1 98.81 42 ALA B N 1
ATOM 777 C CA . ALA B 1 42 ? 0.611 -4.402 -8.047 1 98.81 42 ALA B CA 1
ATOM 778 C C . ALA B 1 42 ? 1.736 -3.863 -7.164 1 98.81 42 ALA B C 1
ATOM 780 O O . ALA B 1 42 ? 1.57 -2.85 -6.484 1 98.81 42 ALA B O 1
ATOM 781 N N . TYR B 1 43 ? 2.895 -4.484 -7.195 1 98.81 43 TYR B N 1
ATOM 782 C CA . TYR B 1 43 ? 4.07 -4.043 -6.453 1 98.81 43 TYR B CA 1
ATOM 783 C C . TYR B 1 43 ? 4.461 -2.625 -6.848 1 98.81 43 TYR B C 1
ATOM 785 O O . TYR B 1 43 ? 4.664 -1.766 -5.988 1 98.81 43 TYR B O 1
ATOM 793 N N . GLU B 1 44 ? 4.52 -2.455 -8.117 1 98.69 44 GLU B N 1
ATOM 794 C CA . GLU B 1 44 ? 4.926 -1.139 -8.602 1 98.69 44 GLU B CA 1
ATOM 795 C C . GLU B 1 44 ? 3.904 -0.071 -8.219 1 98.69 44 GLU B C 1
ATOM 797 O O . GLU B 1 44 ? 4.273 1.044 -7.848 1 98.69 44 GLU B O 1
ATOM 802 N N . ASN B 1 45 ? 2.604 -0.404 -8.344 1 98.56 45 ASN B N 1
ATOM 803 C CA . ASN B 1 45 ? 1.552 0.517 -7.926 1 98.56 45 ASN B CA 1
ATOM 804 C C . ASN B 1 45 ? 1.684 0.879 -6.449 1 98.56 45 ASN B C 1
ATOM 806 O O . ASN B 1 45 ? 1.572 2.049 -6.078 1 98.56 45 ASN B O 1
ATOM 810 N N . ILE B 1 46 ? 1.946 -0.103 -5.57 1 98.81 46 ILE B N 1
ATOM 811 C CA . ILE B 1 46 ? 2.123 0.138 -4.145 1 98.81 46 ILE B CA 1
ATOM 812 C C . ILE B 1 46 ? 3.371 0.988 -3.914 1 98.81 46 ILE B C 1
ATOM 814 O O . ILE B 1 46 ? 3.322 1.991 -3.197 1 98.81 46 ILE B O 1
ATOM 818 N N . ARG B 1 47 ? 4.406 0.638 -4.598 1 98.75 47 ARG B N 1
ATOM 819 C CA . ARG B 1 47 ? 5.703 1.272 -4.395 1 98.75 47 ARG B CA 1
ATOM 820 C C . ARG B 1 47 ? 5.625 2.775 -4.645 1 98.75 47 ARG B C 1
ATOM 822 O O . ARG B 1 47 ? 6.258 3.562 -3.938 1 98.75 47 ARG B O 1
ATOM 829 N N . THR B 1 48 ? 4.816 3.139 -5.496 1 98.62 48 THR B N 1
ATOM 830 C CA . THR B 1 48 ? 4.82 4.539 -5.914 1 98.62 48 THR B CA 1
ATOM 831 C C . THR B 1 48 ? 3.615 5.277 -5.34 1 98.62 48 THR B C 1
ATOM 833 O O . THR B 1 48 ? 3.441 6.473 -5.578 1 98.62 48 THR B O 1
ATOM 836 N N . ALA B 1 49 ? 2.828 4.66 -4.617 1 98.31 49 ALA B N 1
ATOM 837 C CA . ALA B 1 49 ? 1.528 5.188 -4.207 1 98.31 49 ALA B CA 1
ATOM 838 C C . ALA B 1 49 ? 1.684 6.469 -3.4 1 98.31 49 ALA B C 1
ATOM 840 O O . ALA B 1 49 ? 0.82 7.348 -3.447 1 98.31 49 ALA B O 1
ATOM 841 N N . THR B 1 50 ? 2.803 6.664 -2.613 1 98.44 50 THR B N 1
ATOM 842 C CA . THR B 1 50 ? 2.943 7.797 -1.705 1 98.44 50 THR B CA 1
ATOM 843 C C . THR B 1 50 ? 3.748 8.914 -2.357 1 98.44 50 THR B C 1
ATOM 845 O O . THR B 1 50 ? 4.062 9.922 -1.712 1 98.44 50 THR B O 1
ATOM 848 N N . ARG B 1 51 ? 4.133 8.727 -3.641 1 96.75 51 ARG B N 1
ATOM 849 C CA . ARG B 1 51 ? 4.801 9.773 -4.414 1 96.75 51 ARG B CA 1
ATOM 850 C C . ARG B 1 51 ? 3.787 10.734 -5.027 1 96.75 51 ARG B C 1
ATOM 852 O O . ARG B 1 51 ? 3.691 10.844 -6.25 1 96.75 51 ARG B O 1
ATOM 859 N N . VAL B 1 52 ? 3.092 11.383 -4.234 1 90.19 52 VAL B N 1
ATOM 860 C CA . VAL B 1 52 ? 2.059 12.305 -4.695 1 90.19 52 VAL B CA 1
ATOM 861 C C . VAL B 1 52 ? 2.68 13.672 -4.992 1 90.19 52 VAL B C 1
ATOM 863 O O . VAL B 1 52 ? 3.742 14.008 -4.461 1 90.19 52 VAL B O 1
ATOM 866 N N . ARG B 1 53 ? 2.102 14.312 -6.219 1 76.38 53 ARG B N 1
ATOM 867 C CA . ARG B 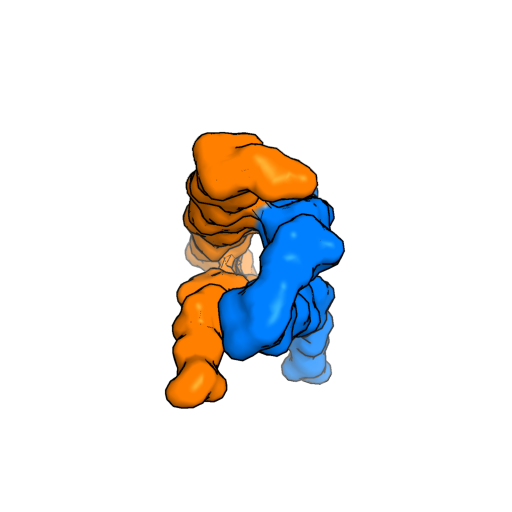1 53 ? 2.533 15.656 -6.582 1 76.38 53 ARG B CA 1
ATOM 868 C C . ARG B 1 53 ? 1.565 16.703 -6.043 1 76.38 53 ARG B C 1
ATOM 870 O O . ARG B 1 53 ? 0.378 16.688 -6.371 1 76.38 53 ARG B O 1
ATOM 877 N N . GLY B 1 54 ? 1.883 16.969 -4.875 1 57.38 54 GLY B N 1
ATOM 878 C CA . GLY B 1 54 ? 1.305 18.281 -4.613 1 57.38 54 GLY B CA 1
ATOM 879 C C . GLY B 1 54 ? 1.855 19.359 -5.512 1 57.38 54 GLY B C 1
ATOM 880 O O . GLY B 1 54 ? 2.906 19.188 -6.137 1 57.38 54 GLY B O 1
#

Foldseek 3Di:
DDPVVVVVVVVVVVVVLVVVLVVLVVVLVPDDDPSNVVSVVVSVCSVCVPVDDD/DDPVVVVVVVVVVVVVLVVVLVVLVVVLVPDDDPSNVVSVVVSVCSVCVPVDDD

Sequence (108 aa):
MTTEQLAELKRIALEKHREAEQAMYAYAKECDGIERMEAFEAYENIRTATRVRGMTTEQLAELKRIALEKHREAEQAMYAYAKECDGIERMEAFEAYENIRTATRVRG